Protein AF-A0A1S1V6W6-F1 (afdb_monomer)

Organism: NCBI:txid39480

InterPro domains:
  IPR047907 Phage-related CD1375-like [NF040910] (5-45)

pLDDT: mean 95.62, std 6.42, range [59.88, 98.5]

Radius of gyration: 10.32 Å; Cα contacts (8 Å, |Δi|>4): 49; chains: 1; bounding box: 22×22×25 Å

Sequence (50 aa):
MKAWKIKAYATLVRLERY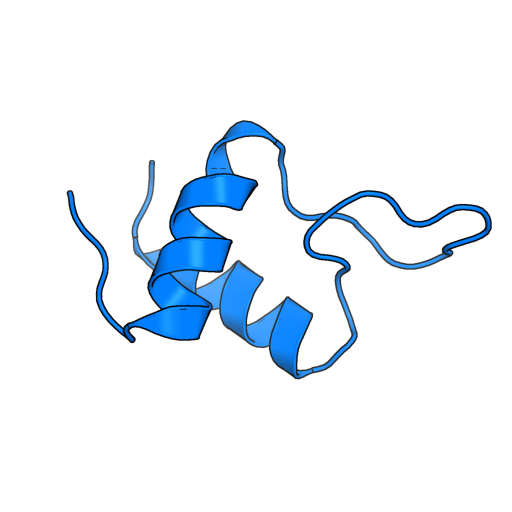DLEPVEGGTKSVVEEEYRIAVAEYLLTGEIVA

Structure (mmCIF, N/CA/C/O backbone):
data_AF-A0A1S1V6W6-F1
#
_entry.id   AF-A0A1S1V6W6-F1
#
loop_
_atom_site.group_PDB
_atom_site.id
_atom_site.type_symbol
_atom_site.label_atom_id
_atom_site.label_alt_id
_atom_site.label_comp_id
_atom_site.label_asym_id
_atom_site.label_entity_id
_atom_site.label_seq_id
_atom_site.pdbx_PDB_ins_code
_atom_site.Cartn_x
_atom_site.Cartn_y
_atom_site.Cartn_z
_atom_site.occupancy
_atom_site.B_iso_or_equiv
_atom_site.auth_seq_id
_atom_site.auth_comp_id
_atom_site.auth_asym_id
_atom_site.auth_atom_id
_atom_site.pdbx_PDB_model_num
ATOM 1 N N . MET A 1 1 ? 14.346 -1.541 -0.694 1.00 82.12 1 MET A N 1
ATOM 2 C CA . MET A 1 1 ? 12.893 -1.812 -0.601 1.00 82.12 1 MET A CA 1
ATOM 3 C C . MET A 1 1 ? 12.633 -3.296 -0.848 1.00 82.12 1 MET A C 1
ATOM 5 O O . MET A 1 1 ? 13.267 -3.856 -1.732 1.00 82.12 1 MET A O 1
ATOM 9 N N . LYS A 1 2 ? 11.778 -3.977 -0.071 1.00 94.25 2 LYS A N 1
ATOM 10 C CA . LYS A 1 2 ? 11.484 -5.410 -0.298 1.00 94.25 2 LYS A CA 1
ATOM 11 C C . LYS A 1 2 ? 10.186 -5.577 -1.097 1.00 94.25 2 LYS A C 1
ATOM 13 O O . LYS A 1 2 ? 9.134 -5.154 -0.627 1.00 94.25 2 LYS A O 1
ATOM 18 N N . ALA A 1 3 ? 10.237 -6.255 -2.248 1.00 95.12 3 ALA A N 1
ATOM 19 C CA . ALA A 1 3 ? 9.083 -6.432 -3.144 1.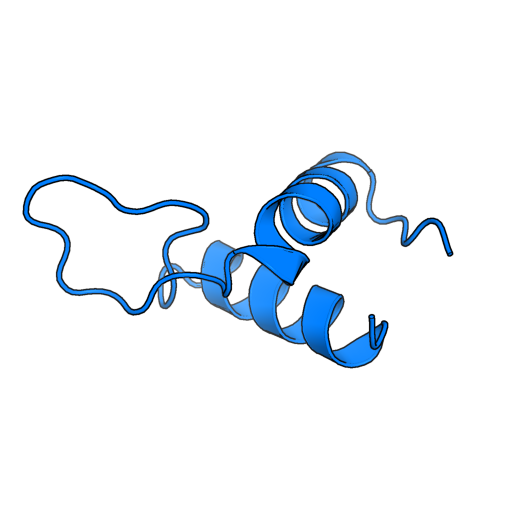00 95.12 3 ALA A CA 1
ATOM 20 C C . ALA A 1 3 ? 7.856 -7.069 -2.462 1.00 95.12 3 ALA A C 1
ATOM 22 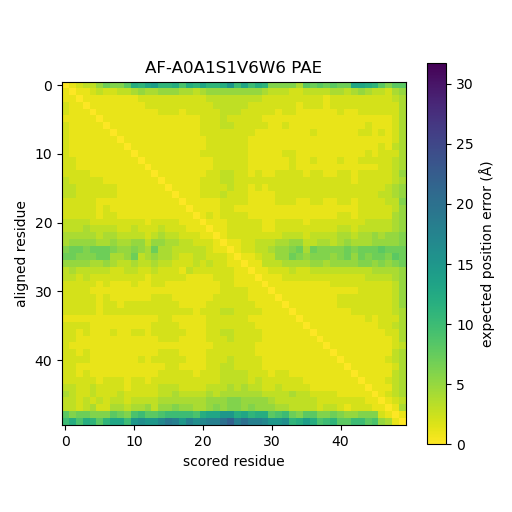O O . ALA A 1 3 ? 6.719 -6.672 -2.710 1.00 95.12 3 ALA A O 1
ATOM 23 N N . TRP A 1 4 ? 8.067 -8.022 -1.547 1.00 97.12 4 TRP A N 1
ATOM 24 C CA . TRP A 1 4 ? 6.965 -8.637 -0.799 1.00 97.12 4 TRP A CA 1
ATOM 25 C C . TRP A 1 4 ? 6.231 -7.636 0.103 1.00 97.12 4 TRP A C 1
ATOM 27 O O . TRP A 1 4 ? 5.024 -7.760 0.291 1.00 97.12 4 TRP A O 1
ATOM 37 N N . LYS A 1 5 ? 6.936 -6.624 0.628 1.00 97.69 5 LYS A N 1
ATOM 38 C CA . LYS A 1 5 ? 6.358 -5.610 1.515 1.00 97.69 5 LYS A CA 1
ATOM 39 C C . LYS A 1 5 ? 5.478 -4.634 0.731 1.00 97.69 5 LYS A C 1
ATOM 41 O O . LYS A 1 5 ? 4.402 -4.292 1.204 1.00 97.69 5 LYS A O 1
ATOM 46 N N . ILE A 1 6 ? 5.862 -4.305 -0.507 1.00 97.88 6 ILE A N 1
ATOM 47 C CA . ILE A 1 6 ? 5.029 -3.535 -1.450 1.00 97.88 6 ILE A CA 1
ATOM 48 C C . ILE A 1 6 ? 3.706 -4.272 -1.712 1.00 97.88 6 ILE A C 1
ATOM 50 O O . ILE A 1 6 ? 2.633 -3.700 -1.538 1.00 97.88 6 ILE A O 1
ATOM 54 N N . LYS A 1 7 ? 3.763 -5.572 -2.041 1.00 98.12 7 LYS A N 1
ATOM 55 C CA . LYS A 1 7 ? 2.557 -6.392 -2.273 1.00 98.12 7 LYS A CA 1
ATOM 56 C C . LYS A 1 7 ? 1.674 -6.506 -1.031 1.00 98.12 7 LYS A C 1
ATOM 58 O O . LYS A 1 7 ? 0.449 -6.446 -1.148 1.00 98.12 7 LYS A O 1
ATOM 63 N N . ALA A 1 8 ? 2.279 -6.668 0.146 1.00 98.38 8 ALA A N 1
ATOM 64 C CA . ALA A 1 8 ? 1.551 -6.728 1.409 1.00 98.38 8 ALA A CA 1
ATOM 65 C C . ALA A 1 8 ? 0.821 -5.406 1.685 1.00 98.38 8 ALA A C 1
ATOM 67 O O . ALA A 1 8 ? -0.388 -5.421 1.908 1.00 98.38 8 ALA A O 1
ATOM 68 N N . TYR A 1 9 ? 1.513 -4.267 1.576 1.00 98.44 9 TYR A N 1
ATOM 69 C CA . TYR A 1 9 ? 0.893 -2.953 1.747 1.00 98.44 9 TYR A CA 1
ATOM 70 C C . TYR A 1 9 ? -0.217 -2.695 0.734 1.00 98.44 9 TYR A C 1
ATOM 72 O O . TYR A 1 9 ? -1.318 -2.332 1.130 1.00 98.44 9 TYR A O 1
ATOM 80 N N . ALA A 1 10 ? 0.012 -2.972 -0.548 1.00 98.31 10 ALA A N 1
ATOM 81 C CA . ALA A 1 10 ? -1.017 -2.838 -1.573 1.00 98.31 10 ALA A CA 1
ATOM 82 C C . ALA A 1 10 ? -2.259 -3.696 -1.283 1.00 98.31 10 ALA A C 1
ATOM 84 O O . ALA A 1 10 ? -3.387 -3.260 -1.507 1.00 98.31 10 ALA A O 1
ATOM 85 N N . THR A 1 11 ? -2.067 -4.904 -0.746 1.00 98.50 11 THR A N 1
ATOM 86 C CA . THR A 1 11 ? -3.175 -5.769 -0.316 1.00 98.50 11 THR A CA 1
ATOM 87 C C . THR A 1 11 ? -3.939 -5.139 0.847 1.00 98.50 11 THR A C 1
ATOM 89 O O . THR A 1 11 ? -5.163 -5.068 0.804 1.00 98.50 11 THR A O 1
ATOM 92 N N . LEU A 1 12 ? -3.238 -4.634 1.865 1.00 98.50 12 LEU A N 1
ATOM 93 C CA . LEU A 1 12 ? -3.857 -3.994 3.029 1.00 98.50 12 LEU A CA 1
ATOM 94 C C . LEU A 1 12 ? -4.607 -2.705 2.666 1.00 98.50 12 LEU A C 1
ATOM 96 O O . LEU A 1 12 ? -5.680 -2.466 3.217 1.00 98.50 12 LEU A O 1
ATOM 100 N N . VAL A 1 13 ? -4.082 -1.920 1.721 1.00 98.31 13 VAL A N 1
ATOM 101 C CA . VAL A 1 13 ? -4.746 -0.722 1.186 1.00 98.31 13 VAL A CA 1
ATOM 102 C C . VAL A 1 13 ? -6.017 -1.099 0.423 1.00 98.31 13 VAL A C 1
ATOM 104 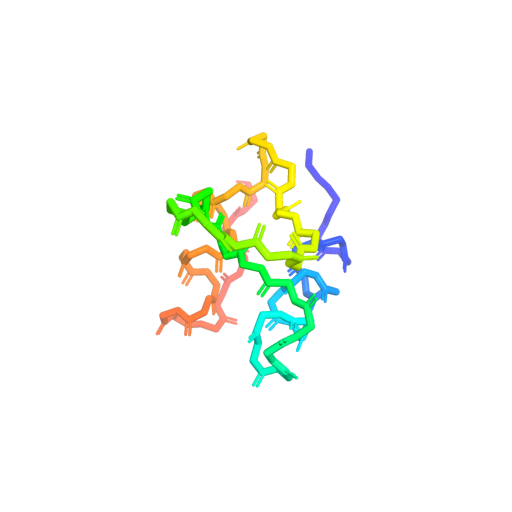O O . VAL A 1 13 ? -7.074 -0.542 0.695 1.00 98.31 13 VAL A O 1
ATOM 107 N N . ARG A 1 14 ? -5.967 -2.105 -0.464 1.00 97.88 14 ARG A N 1
ATOM 108 C CA . ARG A 1 14 ? -7.159 -2.602 -1.189 1.00 97.88 14 ARG A CA 1
ATOM 109 C C . ARG A 1 14 ? -8.243 -3.160 -0.268 1.00 97.88 14 ARG A C 1
ATOM 111 O O . ARG A 1 14 ? -9.418 -3.086 -0.599 1.00 97.88 14 ARG A O 1
ATOM 118 N N . LEU A 1 15 ? -7.846 -3.731 0.867 1.00 98.06 15 LEU A N 1
ATOM 119 C CA . LEU A 1 15 ? -8.756 -4.220 1.905 1.00 98.06 15 LEU A CA 1
ATOM 120 C C . LEU A 1 15 ? -9.199 -3.123 2.884 1.00 98.06 15 LEU A C 1
ATOM 122 O O . LEU A 1 15 ? -9.800 -3.441 3.911 1.00 98.06 15 LEU A O 1
ATOM 126 N N . GLU A 1 16 ? -8.852 -1.861 2.616 1.00 96.69 16 GLU A N 1
ATOM 127 C CA . GLU A 1 16 ? -9.164 -0.699 3.448 1.00 96.69 16 GLU A CA 1
ATOM 128 C C . GLU A 1 16 ? -8.690 -0.831 4.907 1.00 96.69 16 GLU A C 1
ATOM 130 O O . GLU A 1 16 ? -9.241 -0.205 5.812 1.00 96.69 16 GLU A O 1
ATOM 135 N N . ARG A 1 17 ? -7.660 -1.647 5.159 1.00 97.81 17 ARG A N 1
ATOM 136 C CA . ARG A 1 17 ? -7.043 -1.818 6.485 1.00 97.81 17 ARG A CA 1
ATOM 137 C C . ARG A 1 17 ? -5.931 -0.813 6.736 1.00 97.81 17 ARG A C 1
ATOM 139 O O . ARG A 1 17 ? -5.648 -0.513 7.893 1.00 97.81 17 ARG A O 1
ATOM 146 N N . TYR A 1 18 ? -5.307 -0.339 5.664 1.00 98.44 18 TYR A N 1
ATOM 147 C CA . TYR A 1 18 ? -4.278 0.689 5.682 1.00 98.44 18 TYR A CA 1
ATOM 148 C C . TYR A 1 18 ? -4.674 1.836 4.762 1.00 98.44 18 TYR A C 1
ATOM 150 O O . TYR A 1 18 ? -5.257 1.596 3.705 1.00 98.44 18 TYR A O 1
ATOM 158 N N . ASP A 1 19 ? -4.292 3.050 5.136 1.00 98.50 19 ASP A N 1
ATOM 159 C CA . ASP A 1 19 ? -4.298 4.184 4.221 1.00 98.50 19 ASP A CA 1
ATOM 160 C C . ASP A 1 19 ? -2.940 4.283 3.511 1.00 98.50 19 ASP A C 1
ATOM 162 O O . ASP A 1 19 ? -1.881 4.020 4.093 1.00 98.50 19 ASP A O 1
ATOM 166 N N . LEU A 1 20 ? -2.967 4.631 2.222 1.00 98.06 20 LEU A N 1
ATOM 167 C CA . LEU A 1 20 ? -1.752 4.834 1.425 1.00 98.06 20 LEU A CA 1
ATOM 168 C C . LEU A 1 20 ? -0.969 6.058 1.914 1.00 98.06 20 LEU A C 1
ATOM 170 O O . LEU A 1 20 ? 0.258 6.034 1.983 1.00 98.06 20 LEU A O 1
ATOM 174 N N . GLU A 1 21 ? -1.698 7.100 2.297 1.00 97.50 21 GLU A N 1
ATOM 175 C CA . GLU A 1 21 ? -1.184 8.343 2.856 1.00 97.50 21 GLU A CA 1
ATOM 176 C C . GLU A 1 21 ? -1.981 8.702 4.115 1.00 97.50 21 GLU A C 1
ATOM 178 O O . GLU A 1 21 ? -3.099 8.212 4.283 1.00 97.50 21 GLU A O 1
ATOM 183 N N . PRO A 1 22 ? -1.438 9.532 5.021 1.00 96.81 22 PRO A N 1
ATOM 184 C CA . PRO A 1 22 ? -2.192 9.993 6.178 1.00 96.81 22 PRO A CA 1
ATOM 185 C C . PRO A 1 22 ? -3.470 10.722 5.747 1.00 96.81 22 PRO A C 1
ATOM 187 O O . PRO A 1 22 ? -3.418 11.650 4.942 1.00 96.81 22 PRO A O 1
ATOM 190 N N . VAL A 1 23 ? -4.605 10.331 6.322 1.00 96.25 23 VAL A N 1
ATOM 191 C CA . VAL A 1 23 ? -5.898 11.000 6.129 1.00 96.25 23 VAL A CA 1
ATOM 192 C C . VAL A 1 23 ? -6.272 11.717 7.423 1.00 96.25 23 VAL A C 1
ATOM 194 O O . VAL A 1 23 ? -6.147 11.149 8.511 1.00 96.25 23 VAL A O 1
ATOM 197 N N . GLU A 1 24 ? -6.725 12.968 7.326 1.00 94.81 24 GLU A N 1
ATOM 198 C CA . GLU A 1 24 ? -7.156 13.744 8.492 1.00 94.81 24 GLU A CA 1
ATOM 199 C C . GLU A 1 24 ? -8.313 13.038 9.217 1.00 94.81 24 GLU A C 1
ATOM 201 O O . GLU A 1 24 ? -9.317 12.667 8.610 1.00 94.81 24 GLU A O 1
ATOM 206 N N . GLY A 1 25 ? -8.153 12.806 10.523 1.00 94.31 25 GLY A N 1
ATOM 207 C CA . GLY A 1 25 ? -9.122 12.054 11.328 1.00 94.31 25 GLY A CA 1
ATOM 208 C C . GLY A 1 25 ? -9.142 10.537 11.073 1.00 94.31 25 GLY A C 1
ATOM 209 O O . GLY A 1 25 ? -9.999 9.846 11.623 1.00 94.31 25 GLY A O 1
ATOM 210 N N . GLY A 1 26 ? -8.216 10.002 10.270 1.00 92.31 26 GLY A N 1
ATOM 211 C CA . GLY A 1 26 ? -8.104 8.572 9.987 1.00 92.31 26 GLY A CA 1
ATOM 212 C C . GLY A 1 26 ? -7.631 7.756 11.194 1.00 92.31 26 GLY A C 1
ATOM 213 O O . GLY A 1 26 ? -6.745 8.165 11.941 1.00 92.31 26 GLY A O 1
ATOM 214 N N . THR A 1 27 ? -8.211 6.567 11.378 1.00 95.00 27 THR A N 1
ATOM 215 C CA . THR A 1 27 ? -7.843 5.628 12.458 1.00 95.00 27 THR A CA 1
ATOM 216 C C . THR A 1 27 ? -7.078 4.404 11.959 1.00 95.00 27 THR A C 1
ATOM 218 O O . THR A 1 27 ? -6.717 3.534 12.754 1.00 95.00 27 THR A O 1
ATOM 221 N N . LYS A 1 28 ? -6.888 4.276 10.643 1.00 97.38 28 LYS A N 1
ATOM 222 C CA . LYS A 1 28 ? -6.170 3.151 10.045 1.00 97.38 28 LYS A CA 1
ATOM 223 C C . LYS A 1 28 ? -4.670 3.379 10.163 1.00 97.38 28 LYS A C 1
ATOM 225 O O . LYS A 1 28 ? -4.185 4.504 10.264 1.00 97.38 28 LYS A O 1
ATOM 230 N N . SER A 1 29 ? -3.921 2.286 10.140 1.00 97.94 29 SER A N 1
ATOM 231 C CA . SER A 1 29 ? -2.475 2.375 9.972 1.00 97.94 29 SER A CA 1
ATOM 232 C C . SER A 1 29 ? -2.143 2.927 8.585 1.00 97.94 29 SER A C 1
ATOM 234 O O . SER A 1 29 ? -2.908 2.748 7.641 1.00 97.94 29 SER A O 1
ATOM 236 N N . VAL A 1 30 ? -0.994 3.582 8.450 1.00 98.25 30 VAL A N 1
ATOM 237 C CA . VAL A 1 30 ? -0.564 4.193 7.186 1.00 98.25 30 VAL A CA 1
ATOM 238 C C . VAL A 1 30 ? 0.629 3.426 6.635 1.00 98.25 30 VAL A C 1
ATOM 240 O O . VAL A 1 30 ? 1.469 2.941 7.397 1.00 98.25 30 VAL A O 1
ATOM 243 N N . VAL A 1 31 ? 0.708 3.303 5.310 1.00 98.31 31 VAL A N 1
ATOM 244 C CA . VAL A 1 31 ? 1.897 2.765 4.640 1.00 98.31 31 VAL A CA 1
ATOM 245 C C . VAL A 1 31 ? 3.124 3.597 5.038 1.00 98.31 31 VAL A C 1
ATOM 247 O O . VAL A 1 31 ? 3.095 4.834 5.027 1.00 98.31 31 VAL A O 1
ATOM 250 N N . GLU A 1 32 ? 4.205 2.910 5.414 1.00 98.06 32 GLU A N 1
ATOM 251 C CA . GLU A 1 32 ? 5.496 3.540 5.710 1.00 98.06 32 GLU A CA 1
ATOM 252 C C . GLU A 1 32 ? 5.925 4.454 4.564 1.00 98.06 32 GLU A C 1
ATOM 254 O O . GLU A 1 32 ? 5.810 4.084 3.397 1.0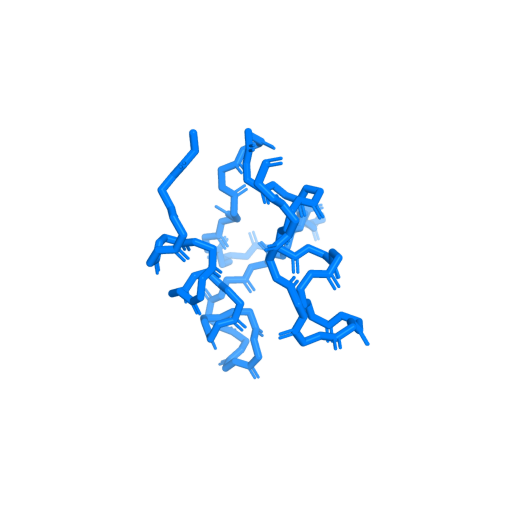0 98.06 32 GLU A O 1
ATOM 259 N N . GLU A 1 33 ? 6.445 5.632 4.902 1.00 97.50 33 GLU A N 1
ATOM 260 C CA . GLU A 1 33 ? 6.762 6.682 3.932 1.00 97.50 33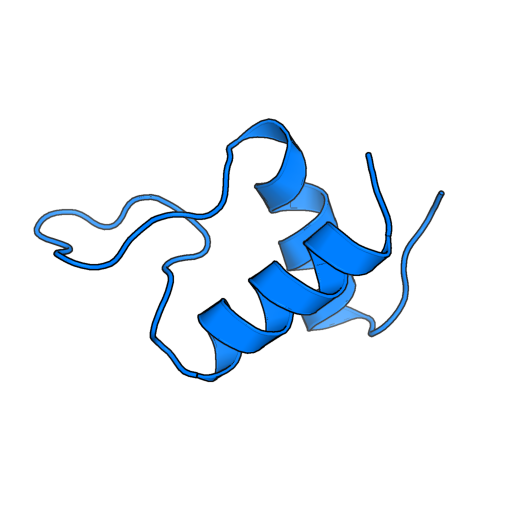 GLU A CA 1
ATOM 261 C C . GLU A 1 33 ? 7.646 6.184 2.783 1.00 97.50 33 GLU A C 1
ATOM 263 O O . GLU A 1 33 ? 7.307 6.392 1.619 1.00 97.50 33 GLU A O 1
ATOM 268 N N . GLU A 1 34 ? 8.697 5.420 3.099 1.00 97.00 34 GLU A N 1
ATOM 269 C CA . GLU A 1 34 ? 9.626 4.858 2.110 1.00 97.00 34 GLU A CA 1
ATOM 270 C C . GLU A 1 34 ? 8.967 3.889 1.108 1.00 97.00 34 GLU A C 1
ATOM 272 O O . GLU A 1 34 ? 9.546 3.609 0.065 1.00 97.00 34 GLU A O 1
ATOM 277 N N . TYR A 1 35 ? 7.758 3.387 1.395 1.00 97.56 35 TYR A N 1
ATOM 278 C CA . TYR A 1 35 ? 7.011 2.475 0.524 1.00 97.56 35 TYR A CA 1
ATOM 279 C C . TYR A 1 35 ? 5.860 3.140 -0.239 1.00 97.56 35 TYR A C 1
ATOM 281 O O . TYR A 1 35 ? 5.343 2.516 -1.163 1.00 97.56 35 TYR A O 1
ATOM 289 N N . ARG A 1 36 ? 5.427 4.361 0.109 1.00 97.50 36 ARG A N 1
ATOM 290 C CA . ARG A 1 36 ? 4.168 4.937 -0.416 1.00 97.50 36 ARG A CA 1
ATOM 291 C C . ARG A 1 36 ? 4.151 5.050 -1.935 1.00 97.50 36 ARG A C 1
ATOM 293 O O . ARG A 1 36 ? 3.206 4.575 -2.556 1.00 97.50 36 ARG A O 1
ATOM 300 N N . ILE A 1 37 ? 5.213 5.601 -2.527 1.00 97.25 37 ILE A N 1
ATOM 301 C CA . ILE A 1 37 ? 5.322 5.771 -3.986 1.00 97.25 37 ILE A CA 1
ATOM 302 C C . ILE A 1 37 ? 5.285 4.409 -4.683 1.00 97.25 37 ILE A C 1
ATOM 304 O O . ILE A 1 37 ? 4.440 4.182 -5.541 1.00 97.25 37 ILE A O 1
ATOM 308 N N . ALA A 1 38 ? 6.119 3.461 -4.253 1.00 97.25 38 ALA A N 1
ATOM 309 C CA . ALA A 1 38 ? 6.183 2.147 -4.887 1.00 97.25 38 ALA A CA 1
ATOM 310 C C . ALA A 1 38 ? 4.887 1.334 -4.726 1.00 97.25 38 ALA A C 1
ATOM 312 O O . ALA A 1 38 ? 4.522 0.545 -5.596 1.00 97.25 38 ALA A O 1
ATOM 313 N N . VAL A 1 39 ? 4.170 1.515 -3.612 1.00 98.00 39 VAL A N 1
ATOM 314 C CA . VAL A 1 39 ? 2.842 0.923 -3.413 1.00 98.00 39 VAL A CA 1
ATOM 315 C C . VAL A 1 39 ? 1.814 1.591 -4.323 1.00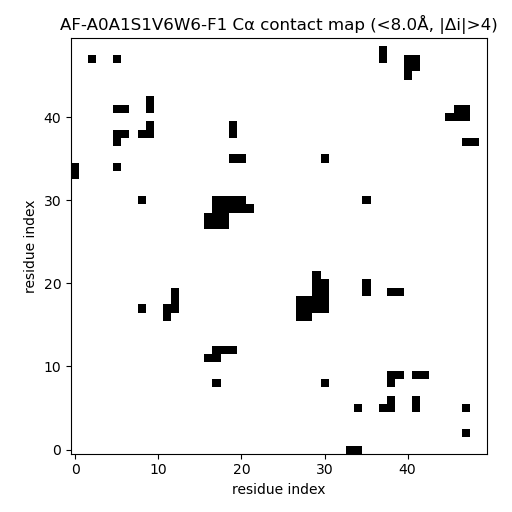 98.00 39 VAL A C 1
ATOM 317 O O . VAL A 1 39 ? 1.016 0.876 -4.921 1.00 98.00 39 VAL A O 1
ATOM 320 N N . ALA A 1 40 ? 1.842 2.919 -4.467 1.00 98.00 40 ALA A N 1
ATOM 321 C CA . ALA A 1 40 ? 0.968 3.651 -5.383 1.00 98.00 40 ALA A CA 1
ATOM 322 C C . ALA A 1 40 ? 1.169 3.193 -6.835 1.00 98.00 40 ALA A C 1
ATOM 324 O O . ALA A 1 40 ? 0.203 2.843 -7.511 1.00 98.00 40 ALA A O 1
ATOM 325 N N . GLU A 1 41 ? 2.421 3.109 -7.285 1.00 97.81 41 GLU A N 1
ATOM 326 C CA . GLU A 1 41 ? 2.781 2.615 -8.615 1.00 97.81 41 GLU A CA 1
ATOM 327 C C . GLU A 1 41 ? 2.282 1.185 -8.824 1.00 97.81 41 GLU A C 1
ATOM 329 O O . GLU A 1 41 ? 1.555 0.926 -9.780 1.00 97.81 41 GLU A O 1
ATOM 334 N N . TYR A 1 42 ? 2.562 0.274 -7.887 1.00 97.62 42 TYR A N 1
ATOM 335 C CA . TYR A 1 42 ? 2.091 -1.108 -7.979 1.00 97.62 42 TYR A CA 1
ATOM 336 C C . TYR A 1 42 ? 0.558 -1.223 -7.973 1.00 97.62 42 TYR A C 1
ATOM 338 O O . TYR A 1 42 ? -0.004 -2.092 -8.643 1.00 97.62 42 TYR A O 1
ATOM 346 N N . LEU A 1 43 ? -0.150 -0.370 -7.224 1.00 96.81 43 LEU A N 1
ATOM 347 C CA . LEU A 1 43 ? -1.614 -0.348 -7.226 1.00 96.81 43 LEU A CA 1
ATOM 348 C C . LEU A 1 43 ? -2.179 0.051 -8.595 1.00 96.81 43 LEU A C 1
ATOM 350 O O . LEU A 1 43 ? -3.221 -0.492 -8.970 1.00 96.81 43 LEU A O 1
ATOM 354 N N . LEU A 1 44 ? -1.494 0.948 -9.314 1.00 97.62 44 LEU A N 1
ATOM 355 C CA . LEU A 1 44 ? -1.879 1.446 -10.636 1.00 97.62 44 LEU A CA 1
ATOM 3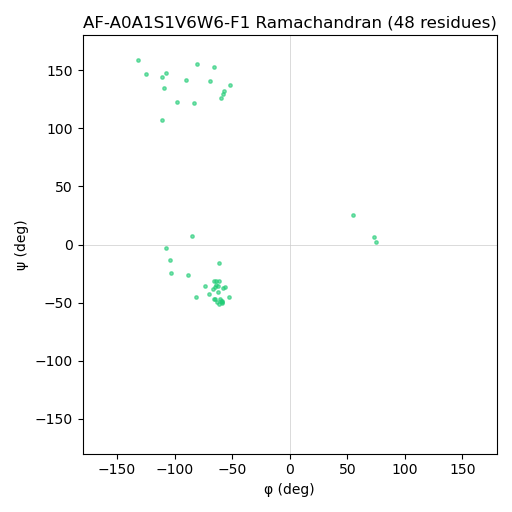56 C C . LEU A 1 44 ? -1.483 0.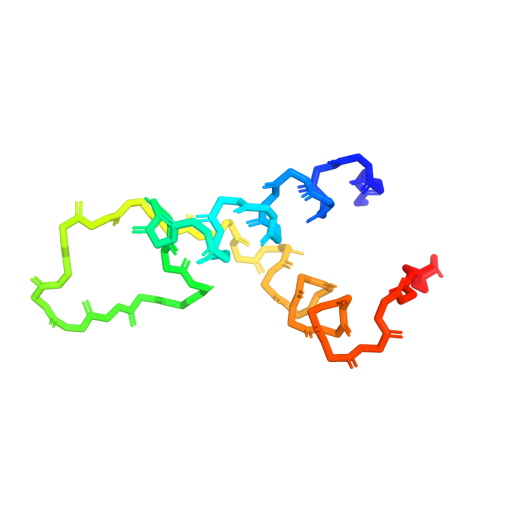496 -11.774 1.00 97.62 44 LEU A C 1
ATOM 358 O O . LEU A 1 44 ? -2.287 0.257 -12.671 1.00 97.62 44 LEU A O 1
ATOM 362 N N . THR A 1 45 ? -0.259 -0.036 -11.753 1.00 97.19 45 THR A N 1
ATOM 363 C CA . THR A 1 45 ? 0.326 -0.777 -12.885 1.00 97.19 45 THR A CA 1
ATOM 364 C C . THR A 1 45 ? 0.321 -2.291 -12.687 1.00 97.19 45 THR A C 1
ATOM 366 O O . THR A 1 45 ? 0.348 -3.041 -13.658 1.00 97.19 45 THR A O 1
ATOM 369 N N . GLY A 1 46 ? 0.290 -2.764 -11.437 1.00 96.00 46 GLY A N 1
ATOM 370 C CA . GLY A 1 46 ? 0.520 -4.169 -11.094 1.00 96.00 46 GLY A CA 1
ATOM 371 C C . GLY A 1 46 ? 1.989 -4.602 -11.163 1.00 96.00 46 GLY A C 1
ATOM 372 O O . GLY A 1 46 ? 2.290 -5.769 -10.903 1.00 96.00 46 GLY A O 1
ATOM 373 N N . GLU A 1 47 ? 2.909 -3.686 -11.465 1.00 95.44 47 GLU A N 1
ATOM 374 C CA . GLU A 1 47 ? 4.338 -3.958 -11.616 1.00 95.44 47 GLU A CA 1
ATOM 375 C C . GLU A 1 47 ? 5.140 -3.406 -10.433 1.00 95.44 47 GLU A C 1
ATOM 377 O O . GLU A 1 47 ? 4.780 -2.401 -9.823 1.00 95.44 47 GLU A O 1
ATOM 382 N N . ILE A 1 48 ? 6.234 -4.087 -10.078 1.00 91.38 48 ILE A N 1
ATOM 383 C CA . ILE A 1 48 ? 7.204 -3.593 -9.094 1.00 91.38 48 ILE A CA 1
ATOM 384 C C . ILE A 1 48 ? 8.474 -3.277 -9.861 1.00 91.38 48 ILE A C 1
ATOM 386 O O . ILE A 1 48 ? 9.172 -4.196 -10.292 1.00 91.38 48 ILE A O 1
ATOM 390 N N . VAL A 1 49 ? 8.755 -1.989 -10.024 1.00 76.00 49 VAL A N 1
ATOM 391 C CA . VAL A 1 49 ? 9.990 -1.525 -10.650 1.00 76.00 49 VAL A CA 1
ATOM 392 C C . VAL A 1 49 ? 11.075 -1.524 -9.570 1.00 76.00 49 VAL A C 1
ATOM 394 O O . VAL A 1 49 ? 10.876 -0.978 -8.484 1.00 76.00 49 VAL A O 1
ATOM 397 N N . ALA A 1 50 ? 12.151 -2.271 -9.822 1.00 59.88 50 ALA A N 1
ATOM 398 C CA . ALA A 1 50 ? 13.247 -2.507 -8.881 1.00 59.88 50 ALA A CA 1
ATOM 399 C C . ALA A 1 50 ? 14.273 -1.371 -8.882 1.00 59.88 50 ALA A C 1
ATOM 401 O O . ALA A 1 50 ? 14.526 -0.817 -9.975 1.00 59.88 50 ALA A O 1
#

Secondary structure (DSSP, 8-state):
--HHHHHHHHHHHHTTSEESS--TT--SEE--HHHHHHHHHHHHHS----

Solvent-accessible surface area (backbone atoms only — not comparable to full-atom values): 3106 Å² total; per-residue (Å²): 136,59,73,69,56,39,54,49,50,39,50,34,36,76,67,70,56,27,34,65,56,92,54,90,93,60,87,59,52,56,49,55,76,94,45,32,65,63,23,52,49,26,70,74,71,73,50,83,87,129

Mean predicted aligned error: 2.46 Å

Nearest PDB structures (foldseek):
  5bxh-assembly1_D  TM=4.579E-01  e=2.912E+00  Homo sapiens

Foldseek 3Di:
DDPVLLVVQLVCVVVVQEDLDDDVVDPHHYDDPVNSVQNVVCNVPVDRDD